Protein AF-A0A954Q3N3-F1 (afdb_monomer_lite)

pLDDT: mean 84.66, std 14.52, range [35.25, 98.19]

Foldseek 3Di:
DDDDDDDPDVPCPVVVVVVVVVVVVVVVVVVVVVVCPDPVVVVVVVVVVVVVCVVCVVVVVVVLVVVCVVCVVVVHHRPVRVVVVVVVVVVVVVVVVVVVVVVVVVPPPPPPDDD

Secondary structure (DSSP, 8-state):
----S----TT-HHHHHHHHHHHHHHHHHHHHHHHHTSHHHHHHHHHHHHHHHHHHHHHHHHHHHHHHHHHHHTTPPPHHHHHHHHHHHHHHHHHHHHHHHHHHHHHS-------

Radius of gyration: 36.74 Å; chains: 1; bounding box: 102×44×75 Å

Structure (mmCIF, N/CA/C/O backbone):
data_AF-A0A954Q3N3-F1
#
_entry.id   AF-A0A954Q3N3-F1
#
loop_
_atom_site.group_PDB
_atom_site.id
_atom_site.type_symbol
_atom_site.label_atom_id
_atom_site.label_alt_id
_atom_site.label_comp_id
_atom_site.label_asym_id
_atom_site.label_entity_id
_atom_site.label_seq_id
_atom_site.pdbx_PDB_ins_code
_atom_site.Cartn_x
_atom_site.Cartn_y
_atom_site.Cartn_z
_atom_site.occupancy
_atom_site.B_iso_or_equiv
_atom_site.auth_seq_id
_atom_site.auth_comp_id
_atom_site.auth_asym_id
_atom_site.auth_atom_id
_atom_site.pdbx_PDB_model_num
ATOM 1 N N . MET A 1 1 ? 38.650 33.542 -32.342 1.00 35.25 1 MET A N 1
ATOM 2 C CA . MET A 1 1 ? 39.454 32.657 -33.210 1.00 35.25 1 MET A CA 1
ATOM 3 C C . MET A 1 1 ? 38.735 31.323 -33.307 1.00 35.25 1 MET A C 1
ATOM 5 O O . MET A 1 1 ? 38.566 30.647 -32.302 1.00 35.25 1 MET A O 1
ATOM 9 N N . THR A 1 2 ? 38.197 31.047 -34.488 1.00 40.91 2 THR A N 1
ATOM 10 C CA . THR A 1 2 ? 37.377 29.895 -34.885 1.00 40.91 2 THR A CA 1
ATOM 11 C C . THR A 1 2 ? 38.195 28.606 -34.805 1.00 40.91 2 THR A C 1
ATOM 13 O O . THR A 1 2 ? 39.242 28.518 -35.438 1.00 40.91 2 THR A O 1
ATOM 16 N N . LYS A 1 3 ? 37.736 27.606 -34.042 1.00 42.66 3 LYS A N 1
ATOM 17 C CA . LYS A 1 3 ? 38.304 26.252 -34.084 1.00 42.66 3 LYS A CA 1
ATOM 18 C C . LYS A 1 3 ? 37.437 25.420 -35.025 1.00 42.66 3 LYS A C 1
ATOM 20 O O . LYS A 1 3 ? 36.262 25.194 -34.759 1.00 42.66 3 LYS A O 1
ATOM 25 N N . THR A 1 4 ? 38.012 25.101 -36.174 1.00 45.72 4 THR A N 1
ATOM 26 C CA . THR A 1 4 ? 37.419 24.397 -37.307 1.00 45.72 4 THR A CA 1
ATOM 27 C C . THR A 1 4 ? 37.005 22.979 -36.920 1.00 45.72 4 THR A C 1
ATOM 29 O O . THR A 1 4 ? 37.827 22.150 -36.539 1.00 45.72 4 THR A O 1
ATOM 32 N N . ASN A 1 5 ? 35.706 22.707 -37.026 1.00 58.28 5 ASN A N 1
ATOM 33 C CA . ASN A 1 5 ? 35.175 21.354 -37.095 1.00 58.28 5 ASN A CA 1
ATOM 34 C C . ASN A 1 5 ? 35.483 20.796 -38.493 1.00 58.28 5 ASN A C 1
ATOM 36 O O . ASN A 1 5 ? 35.035 21.378 -39.478 1.00 58.28 5 ASN A O 1
ATOM 40 N N . GLY A 1 6 ? 36.196 19.668 -38.565 1.00 60.25 6 GLY A N 1
ATOM 41 C CA . GLY A 1 6 ? 36.170 18.793 -39.742 1.00 60.25 6 GLY A CA 1
ATOM 42 C C . GLY A 1 6 ? 37.390 18.791 -40.664 1.00 60.25 6 GLY A C 1
ATOM 43 O O . GLY A 1 6 ? 37.203 18.738 -41.876 1.00 60.25 6 GLY A O 1
ATOM 44 N N . ASP A 1 7 ? 38.617 18.763 -40.139 1.00 51.81 7 ASP A N 1
ATOM 45 C CA . ASP A 1 7 ? 39.748 18.310 -40.961 1.00 51.81 7 ASP A CA 1
ATOM 46 C C . ASP A 1 7 ? 39.642 16.791 -41.152 1.00 51.81 7 ASP A C 1
ATOM 48 O O . ASP A 1 7 ? 39.918 16.002 -40.246 1.00 51.81 7 ASP A O 1
ATOM 52 N N . PHE A 1 8 ? 39.207 16.366 -42.340 1.00 61.03 8 PHE A N 1
ATOM 53 C CA . PHE A 1 8 ? 39.389 14.991 -42.791 1.00 61.03 8 PHE A CA 1
ATOM 54 C C . PHE A 1 8 ? 40.896 14.722 -42.863 1.00 61.03 8 PHE A C 1
ATOM 56 O O . PHE A 1 8 ? 41.566 15.199 -43.776 1.00 61.03 8 PHE A O 1
ATOM 63 N N . ASN A 1 9 ? 41.431 13.995 -41.878 1.00 63.34 9 ASN A N 1
ATOM 64 C CA . ASN A 1 9 ? 42.814 13.534 -41.867 1.00 63.34 9 ASN A CA 1
ATOM 65 C C . ASN A 1 9 ? 42.877 12.139 -42.520 1.00 63.34 9 ASN A C 1
ATOM 67 O O . ASN A 1 9 ? 42.454 11.165 -41.891 1.00 63.34 9 ASN A O 1
ATOM 71 N N . PRO A 1 10 ? 43.424 12.002 -43.744 1.00 61.91 10 PRO A N 1
ATOM 72 C CA . PRO A 1 10 ? 43.506 10.725 -44.461 1.00 61.91 10 PRO A CA 1
ATOM 73 C C . PRO A 1 10 ? 44.349 9.658 -43.742 1.00 61.91 10 PRO A C 1
ATOM 75 O O . PRO A 1 10 ? 44.323 8.493 -44.130 1.00 61.91 10 PRO A O 1
ATOM 78 N N . PHE A 1 11 ? 45.097 10.051 -42.706 1.00 66.25 11 PHE A N 1
ATOM 79 C CA . PHE A 1 11 ? 45.949 9.181 -41.897 1.00 66.25 11 PHE A CA 1
ATOM 80 C C . PHE A 1 11 ? 45.388 8.899 -40.490 1.00 66.25 11 PHE A C 1
ATOM 82 O O . PHE A 1 11 ? 46.079 8.272 -39.690 1.00 66.25 11 PHE A O 1
ATOM 89 N N . ASP A 1 12 ? 44.153 9.320 -40.175 1.00 67.88 12 ASP A N 1
ATOM 90 C CA . ASP A 1 12 ? 43.470 8.985 -38.915 1.00 67.88 12 ASP A CA 1
ATOM 91 C C . ASP A 1 12 ? 42.262 8.056 -39.160 1.00 67.88 12 ASP A C 1
ATOM 93 O O . ASP A 1 12 ? 41.111 8.508 -39.227 1.00 67.88 12 ASP A O 1
ATOM 97 N N . PRO A 1 13 ? 42.489 6.732 -39.269 1.00 66.06 13 PRO A N 1
ATOM 98 C CA . PRO A 1 13 ? 41.405 5.771 -39.455 1.00 66.06 13 PRO A CA 1
ATOM 99 C C . PRO A 1 13 ? 40.415 5.786 -38.280 1.00 66.06 13 PRO A C 1
ATOM 101 O O . PRO A 1 13 ? 39.238 5.480 -38.464 1.00 66.06 13 PRO A O 1
ATOM 104 N N . THR A 1 14 ? 40.847 6.188 -37.078 1.00 81.12 14 THR A N 1
ATOM 105 C CA . THR A 1 14 ? 39.987 6.213 -35.887 1.00 81.12 14 THR A CA 1
ATOM 106 C C . THR A 1 14 ? 38.978 7.357 -35.925 1.00 81.12 14 THR A C 1
ATOM 108 O O . THR A 1 14 ? 37.843 7.177 -35.480 1.00 81.12 14 THR A O 1
ATOM 111 N N . GLY A 1 15 ? 39.338 8.489 -36.535 1.00 78.50 15 GLY A N 1
ATOM 112 C CA . GLY A 1 15 ? 38.434 9.609 -36.792 1.00 78.50 15 GLY A CA 1
ATOM 113 C C . GLY A 1 15 ? 37.295 9.242 -37.746 1.00 78.50 15 GLY A C 1
ATOM 114 O O . GLY A 1 15 ? 36.138 9.576 -37.484 1.00 78.50 15 GLY A O 1
ATOM 115 N N . MET A 1 16 ? 37.589 8.476 -38.803 1.00 79.06 16 MET A N 1
ATOM 116 C CA . MET A 1 16 ? 36.579 8.000 -39.757 1.00 79.06 16 MET A CA 1
ATOM 117 C C . MET A 1 16 ? 35.590 7.019 -39.107 1.00 79.06 16 MET A C 1
ATOM 119 O O . MET A 1 16 ? 34.376 7.193 -39.228 1.00 79.06 16 MET A O 1
ATOM 123 N N . PHE A 1 17 ? 36.087 6.024 -38.360 1.00 84.00 17 PHE A N 1
ATOM 124 C CA . PHE A 1 17 ? 35.227 5.087 -37.622 1.00 84.00 17 PHE A CA 1
ATOM 125 C C . PHE A 1 17 ? 34.392 5.788 -36.550 1.00 84.00 17 PHE A C 1
ATOM 127 O O . PHE A 1 17 ? 33.216 5.464 -36.369 1.00 84.00 17 PHE A O 1
ATOM 134 N N . LYS A 1 18 ? 34.979 6.768 -35.857 1.00 84.19 18 LYS A N 1
ATOM 135 C CA . LYS A 1 18 ? 34.270 7.577 -34.868 1.00 84.19 18 LYS A CA 1
ATOM 136 C C . LYS A 1 18 ? 33.144 8.382 -35.510 1.00 84.19 18 LYS A C 1
ATOM 138 O O . LYS A 1 18 ? 32.028 8.321 -35.011 1.00 84.19 18 LYS A O 1
ATOM 143 N N . GLY A 1 19 ? 33.394 9.037 -36.644 1.00 85.81 19 GLY A N 1
ATOM 144 C CA . GLY A 1 19 ? 32.360 9.757 -37.392 1.00 85.81 19 GLY A CA 1
ATOM 145 C C . GLY A 1 19 ? 31.212 8.850 -37.847 1.00 85.81 19 GLY A C 1
ATOM 146 O O . GLY A 1 19 ? 30.049 9.199 -37.668 1.00 85.81 19 GLY A O 1
ATOM 147 N N . MET A 1 20 ? 31.522 7.652 -38.358 1.00 86.44 20 MET A N 1
ATOM 148 C CA . MET A 1 20 ? 30.504 6.672 -38.761 1.00 86.44 20 MET A CA 1
ATOM 149 C C . MET A 1 20 ? 29.663 6.187 -37.572 1.00 86.44 20 MET A C 1
ATOM 151 O O . MET A 1 20 ? 28.438 6.105 -37.665 1.00 86.44 2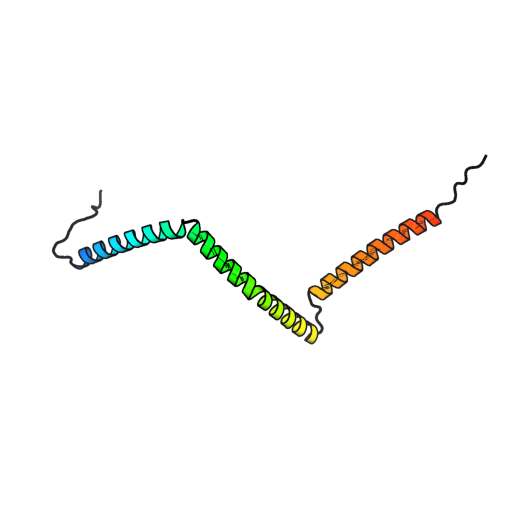0 MET A O 1
ATOM 155 N N . ARG A 1 21 ? 30.306 5.894 -36.435 1.00 90.25 21 ARG A N 1
ATOM 156 C CA . ARG A 1 21 ? 29.620 5.510 -35.196 1.00 90.25 21 ARG A CA 1
ATOM 157 C C . ARG A 1 21 ? 28.733 6.637 -34.683 1.00 90.25 21 ARG A C 1
ATOM 159 O O . ARG A 1 21 ? 27.594 6.375 -34.315 1.00 90.25 21 ARG A O 1
ATOM 166 N N . ASP A 1 22 ? 29.250 7.859 -34.642 1.00 91.38 22 ASP A N 1
ATOM 167 C CA . ASP A 1 22 ? 28.533 9.010 -34.101 1.00 91.38 22 ASP A CA 1
ATOM 168 C C . ASP A 1 22 ? 27.316 9.345 -34.984 1.00 91.38 22 ASP A C 1
ATOM 170 O O . ASP A 1 22 ? 26.230 9.560 -34.454 1.00 91.38 22 ASP A O 1
ATOM 174 N N . ALA A 1 23 ? 27.440 9.252 -36.314 1.00 90.12 23 ALA A N 1
ATOM 175 C CA . ALA A 1 23 ? 26.312 9.384 -37.241 1.00 90.12 23 ALA A CA 1
ATOM 176 C C . ALA A 1 23 ? 25.259 8.273 -37.064 1.00 90.12 23 ALA A C 1
ATOM 178 O O . ALA A 1 23 ? 24.060 8.549 -37.068 1.00 90.12 23 ALA A O 1
ATOM 179 N N . ASN A 1 24 ? 25.692 7.023 -36.863 1.00 90.94 24 ASN A N 1
ATOM 180 C CA . ASN A 1 24 ? 24.783 5.917 -36.567 1.00 90.94 24 ASN A CA 1
ATOM 181 C C . ASN A 1 24 ? 24.052 6.152 -35.233 1.00 90.94 24 ASN A C 1
ATOM 183 O O . ASN A 1 24 ? 22.830 6.060 -35.180 1.00 90.94 24 ASN A O 1
ATOM 187 N N . MET A 1 25 ? 24.773 6.511 -34.168 1.00 93.31 25 MET A N 1
ATOM 188 C CA . MET A 1 25 ? 24.183 6.795 -32.855 1.00 93.31 25 MET A CA 1
ATOM 189 C C . MET A 1 25 ? 23.203 7.969 -32.896 1.00 93.31 25 MET A C 1
ATOM 191 O O . MET A 1 25 ? 22.174 7.905 -32.233 1.00 93.31 25 MET A O 1
ATOM 195 N N . ASP A 1 26 ? 23.480 9.010 -33.682 1.00 94.44 26 ASP A N 1
ATOM 196 C CA . ASP A 1 26 ? 22.569 10.146 -33.847 1.00 94.44 26 ASP A CA 1
ATOM 197 C C . ASP A 1 26 ? 21.266 9.734 -34.554 1.00 94.44 26 ASP A C 1
ATOM 199 O O . ASP A 1 26 ? 20.176 10.112 -34.123 1.00 94.44 26 ASP A O 1
ATOM 203 N N . ALA A 1 27 ? 21.356 8.881 -35.580 1.00 93.00 27 ALA A N 1
ATOM 204 C CA . ALA A 1 27 ? 20.184 8.322 -36.254 1.00 93.00 27 ALA A CA 1
ATOM 205 C C . ALA A 1 27 ? 19.345 7.432 -35.318 1.00 93.00 27 ALA A C 1
ATOM 207 O O . ALA A 1 27 ? 18.127 7.599 -35.238 1.00 93.00 27 ALA A O 1
ATOM 208 N N . TRP A 1 28 ? 19.988 6.536 -34.561 1.00 90.94 28 TRP A N 1
ATOM 209 C CA . TRP A 1 28 ? 19.306 5.699 -33.566 1.00 90.94 28 TRP A CA 1
ATOM 210 C C . TRP A 1 28 ? 18.691 6.528 -32.439 1.00 90.94 28 TRP A C 1
ATOM 212 O O . TRP A 1 28 ? 17.570 6.252 -32.022 1.00 90.94 28 TRP A O 1
ATOM 222 N N . SER A 1 29 ? 19.391 7.563 -31.972 1.00 93.25 29 SER A N 1
ATOM 223 C CA . SER A 1 29 ? 18.899 8.478 -30.940 1.00 93.25 29 SER A CA 1
ATOM 224 C C . SER A 1 29 ? 17.628 9.189 -31.395 1.00 93.25 29 SER A C 1
ATOM 226 O O . SER A 1 29 ? 16.619 9.132 -30.699 1.00 93.25 29 SER A O 1
ATOM 228 N N . LYS A 1 30 ? 17.632 9.782 -32.596 1.00 94.00 30 LYS A N 1
ATOM 229 C CA . LYS A 1 30 ? 16.452 10.450 -33.169 1.00 94.00 30 LYS A CA 1
ATOM 230 C C . LYS A 1 30 ? 15.268 9.499 -33.305 1.00 94.00 30 LYS A C 1
ATOM 232 O O . LYS A 1 30 ? 14.180 9.823 -32.850 1.00 94.00 30 LYS A O 1
ATOM 237 N N . MET A 1 31 ? 15.504 8.298 -33.830 1.00 91.56 31 MET A N 1
ATOM 238 C CA . MET A 1 31 ? 14.456 7.286 -33.957 1.00 91.56 31 MET A CA 1
ATOM 239 C C . MET A 1 31 ? 13.864 6.890 -32.596 1.00 91.56 31 MET A C 1
ATOM 241 O O . MET A 1 31 ? 12.652 6.747 -32.467 1.00 91.56 31 MET A O 1
ATOM 245 N N . MET A 1 32 ? 14.704 6.728 -31.570 1.00 89.75 32 MET A N 1
ATOM 246 C CA . MET A 1 32 ? 14.239 6.415 -30.218 1.00 89.75 32 MET A CA 1
ATOM 247 C C . MET A 1 32 ? 13.484 7.583 -29.585 1.00 89.75 32 MET A C 1
ATOM 249 O O . MET A 1 32 ? 12.487 7.342 -28.914 1.00 89.75 32 MET A O 1
ATOM 253 N N . ILE A 1 33 ? 13.926 8.824 -29.804 1.00 89.94 33 ILE A N 1
ATOM 254 C CA . ILE A 1 33 ? 13.228 10.033 -29.345 1.00 89.94 33 ILE A CA 1
ATOM 255 C C . ILE A 1 33 ? 11.831 10.101 -29.967 1.00 89.94 33 ILE A C 1
ATOM 257 O O . ILE A 1 33 ? 10.854 10.308 -29.251 1.00 89.94 33 ILE A O 1
ATOM 261 N N . ASP A 1 34 ? 11.721 9.873 -31.273 1.00 90.62 34 ASP A N 1
ATOM 262 C CA . ASP A 1 34 ? 10.430 9.863 -31.959 1.00 90.62 34 ASP A CA 1
ATOM 263 C C . ASP A 1 34 ? 9.539 8.732 -31.434 1.00 90.62 34 ASP A C 1
ATOM 265 O O . ASP A 1 34 ? 8.367 8.963 -31.153 1.00 90.62 34 ASP A O 1
ATOM 269 N N . LEU A 1 35 ? 10.107 7.540 -31.211 1.00 89.00 35 LEU A N 1
ATOM 270 C CA . LEU A 1 35 ? 9.395 6.392 -30.649 1.00 89.00 35 LEU A CA 1
ATOM 271 C C . LEU A 1 35 ? 8.825 6.688 -29.256 1.00 89.00 35 LEU A C 1
ATOM 273 O O . LEU A 1 35 ? 7.642 6.439 -29.027 1.00 89.00 35 LEU A O 1
ATOM 277 N N . VAL A 1 36 ? 9.631 7.222 -28.330 1.00 89.38 36 VAL A N 1
ATOM 278 C CA . VAL A 1 36 ? 9.163 7.507 -26.960 1.00 89.38 36 VAL A CA 1
ATOM 279 C C . VAL A 1 36 ? 8.169 8.665 -26.898 1.00 89.38 36 VAL A C 1
ATOM 281 O O . VAL A 1 36 ? 7.371 8.720 -25.967 1.00 89.38 36 VAL A O 1
ATOM 284 N N . ASN A 1 37 ? 8.193 9.559 -27.889 1.00 90.06 37 ASN A N 1
ATOM 285 C CA . ASN A 1 37 ? 7.221 10.641 -28.034 1.00 90.06 37 ASN A CA 1
ATOM 286 C C . ASN A 1 37 ? 5.907 10.193 -28.694 1.00 90.06 37 ASN A C 1
ATOM 288 O O . ASN A 1 37 ? 4.989 11.003 -28.804 1.00 90.06 37 ASN A O 1
ATOM 292 N N . THR A 1 38 ? 5.791 8.940 -29.148 1.00 91.94 38 THR A N 1
ATOM 293 C CA . THR A 1 38 ? 4.521 8.441 -29.690 1.00 91.94 38 THR A CA 1
ATOM 294 C C . THR A 1 38 ? 3.507 8.155 -28.587 1.00 91.94 38 THR A C 1
ATOM 296 O O . THR A 1 38 ? 3.832 7.567 -27.551 1.00 91.94 38 THR A O 1
ATOM 299 N N . ASP A 1 39 ? 2.240 8.469 -28.861 1.00 86.75 39 ASP A N 1
ATOM 300 C CA . ASP A 1 39 ? 1.126 8.144 -27.964 1.00 86.75 39 ASP A CA 1
ATOM 301 C C . ASP A 1 39 ? 1.026 6.633 -27.709 1.00 86.75 39 ASP A C 1
ATOM 303 O O . ASP A 1 39 ? 0.776 6.207 -26.586 1.00 86.75 39 ASP A O 1
ATOM 307 N N . ALA A 1 40 ? 1.319 5.809 -28.721 1.00 85.31 40 ALA A N 1
ATOM 308 C CA . ALA A 1 40 ? 1.315 4.353 -28.601 1.00 85.31 40 ALA A CA 1
ATOM 309 C C . ALA A 1 40 ? 2.370 3.831 -27.608 1.00 85.31 40 ALA A C 1
ATOM 311 O O . ALA A 1 40 ? 2.101 2.884 -26.869 1.00 85.31 40 ALA A O 1
ATOM 312 N N . TYR A 1 41 ? 3.563 4.437 -27.554 1.00 85.44 41 TYR A N 1
ATOM 313 C CA . TYR A 1 41 ? 4.582 4.079 -26.563 1.00 85.44 41 TYR A CA 1
ATOM 314 C C . TYR A 1 41 ? 4.154 4.483 -25.150 1.00 85.44 41 TYR A C 1
ATOM 316 O O . TYR A 1 41 ? 4.306 3.697 -24.207 1.00 85.44 41 TYR A O 1
ATOM 324 N N . ALA A 1 42 ? 3.599 5.689 -25.003 1.00 88.50 42 ALA A N 1
ATOM 325 C CA . ALA A 1 42 ? 3.078 6.172 -23.730 1.00 88.50 42 ALA A CA 1
ATOM 326 C C . ALA A 1 42 ? 1.933 5.280 -23.222 1.00 88.50 42 ALA A C 1
ATOM 328 O O . ALA A 1 42 ? 1.936 4.869 -22.060 1.00 88.50 42 ALA A O 1
ATOM 329 N N . GLU A 1 43 ? 1.004 4.908 -24.102 1.00 90.88 43 GLU A N 1
ATOM 330 C CA . GLU A 1 43 ? -0.115 4.017 -23.803 1.00 90.88 43 GLU A CA 1
ATOM 331 C C . GLU A 1 43 ? 0.365 2.607 -23.442 1.00 90.88 43 GLU A C 1
ATOM 333 O O . GLU A 1 43 ? -0.029 2.075 -22.405 1.00 90.88 43 GLU A O 1
ATOM 338 N N . ALA A 1 44 ? 1.269 2.019 -24.230 1.00 89.06 44 ALA A N 1
ATOM 339 C CA . ALA A 1 44 ? 1.813 0.689 -23.961 1.00 89.06 44 ALA A CA 1
ATOM 340 C C . ALA A 1 44 ? 2.584 0.639 -22.633 1.00 89.06 44 ALA A C 1
ATOM 342 O O . ALA A 1 44 ? 2.425 -0.299 -21.849 1.00 89.06 44 ALA A O 1
ATOM 343 N N . THR A 1 45 ? 3.382 1.669 -22.344 1.00 87.31 45 THR A N 1
ATOM 344 C CA . THR A 1 45 ? 4.121 1.778 -21.079 1.00 87.31 45 THR A CA 1
ATOM 345 C C . THR A 1 45 ? 3.168 1.977 -19.900 1.00 87.31 45 THR A C 1
ATOM 347 O O . THR A 1 45 ? 3.327 1.334 -18.861 1.00 87.31 45 THR A O 1
ATOM 350 N N . GLY A 1 46 ? 2.136 2.809 -20.065 1.00 86.44 46 GLY A N 1
ATOM 351 C CA . GLY A 1 46 ? 1.080 2.995 -19.072 1.00 86.44 46 GLY A CA 1
ATOM 352 C C . GLY A 1 46 ? 0.298 1.708 -18.805 1.00 86.44 46 GLY A C 1
ATOM 353 O O . GLY A 1 46 ? 0.066 1.354 -17.650 1.00 86.44 46 GLY A O 1
ATOM 354 N N . ALA A 1 47 ? -0.049 0.957 -19.850 1.00 89.81 47 ALA A N 1
ATOM 355 C CA . ALA A 1 47 ? -0.719 -0.334 -19.744 1.00 89.81 47 ALA A CA 1
ATOM 356 C C . ALA A 1 47 ? 0.156 -1.377 -19.032 1.00 89.81 47 ALA A C 1
ATOM 358 O O . ALA A 1 47 ? -0.338 -2.087 -18.157 1.00 89.81 47 ALA A O 1
ATOM 359 N N . ALA A 1 48 ? 1.456 -1.432 -19.337 1.00 87.62 48 ALA A N 1
ATOM 360 C CA . ALA A 1 48 ? 2.402 -2.315 -18.659 1.00 87.62 48 ALA A CA 1
ATOM 361 C C . ALA A 1 48 ? 2.548 -1.969 -17.167 1.00 87.62 48 ALA A C 1
ATOM 363 O O . ALA A 1 48 ? 2.511 -2.862 -16.319 1.00 87.62 48 ALA A O 1
ATOM 364 N N . LEU A 1 49 ? 2.653 -0.678 -16.830 1.00 86.75 49 LEU A N 1
ATOM 365 C CA . LEU A 1 49 ? 2.712 -0.222 -15.441 1.00 86.75 49 LEU A CA 1
ATOM 366 C C . LEU A 1 49 ? 1.409 -0.524 -14.695 1.00 86.75 49 LEU A C 1
ATOM 368 O O . LEU A 1 49 ? 1.452 -1.001 -13.564 1.00 86.75 49 LEU A O 1
ATOM 372 N N . ASN A 1 50 ? 0.258 -0.292 -15.325 1.00 85.19 50 ASN A N 1
ATOM 373 C CA . ASN A 1 50 ? -1.037 -0.637 -14.748 1.00 85.19 50 ASN A CA 1
ATOM 374 C C . ASN A 1 50 ? -1.155 -2.143 -14.522 1.00 85.19 50 ASN A C 1
ATOM 376 O O . ASN A 1 50 ? -1.513 -2.554 -13.427 1.00 85.19 50 ASN A O 1
ATOM 380 N N . ALA A 1 51 ? -0.774 -2.973 -15.494 1.00 83.81 51 ALA A N 1
ATOM 381 C CA . ALA A 1 51 ? -0.769 -4.424 -15.340 1.00 83.81 51 ALA A CA 1
ATOM 382 C C . ALA A 1 51 ? 0.146 -4.870 -14.190 1.00 83.81 51 ALA A C 1
ATOM 384 O O . ALA A 1 51 ? -0.250 -5.708 -13.377 1.00 83.81 51 ALA A O 1
ATOM 385 N N . TRP A 1 52 ? 1.336 -4.271 -14.067 1.00 80.56 52 TRP A N 1
ATOM 386 C CA . TRP A 1 52 ? 2.231 -4.502 -12.935 1.00 80.56 52 TRP A CA 1
ATOM 387 C C . TRP A 1 52 ? 1.582 -4.101 -11.608 1.00 80.56 52 TRP A C 1
ATOM 389 O O . TRP A 1 52 ? 1.550 -4.895 -10.670 1.00 80.56 52 TRP A O 1
ATOM 399 N N . LEU A 1 53 ? 1.007 -2.900 -11.522 1.00 81.62 53 LEU A N 1
ATOM 400 C CA . LEU A 1 53 ? 0.351 -2.405 -10.313 1.00 81.62 53 LEU A CA 1
ATOM 401 C C . LEU A 1 53 ? -0.860 -3.262 -9.927 1.00 81.62 53 LEU A C 1
ATOM 403 O O . LEU A 1 53 ? -0.960 -3.659 -8.769 1.00 81.62 53 LEU A O 1
ATOM 407 N N . THR A 1 54 ? -1.718 -3.625 -10.878 1.00 79.69 54 THR A N 1
ATOM 408 C CA . THR A 1 54 ? -2.870 -4.514 -10.676 1.00 79.69 54 THR A CA 1
ATOM 409 C C . THR A 1 54 ? -2.435 -5.902 -10.214 1.00 79.69 54 THR A C 1
ATOM 411 O O . THR A 1 54 ? -3.014 -6.441 -9.274 1.00 79.69 54 THR A O 1
ATOM 414 N N . THR A 1 55 ? -1.377 -6.460 -10.807 1.00 79.81 55 THR A N 1
ATOM 415 C CA . THR A 1 55 ? -0.842 -7.775 -10.412 1.00 79.81 55 THR A CA 1
ATOM 416 C C . THR A 1 55 ? -0.129 -7.717 -9.057 1.00 79.81 55 THR A C 1
ATOM 418 O O . THR A 1 55 ? -0.171 -8.676 -8.291 1.00 79.81 55 THR A O 1
ATOM 421 N N . SER A 1 56 ? 0.488 -6.581 -8.717 1.00 76.62 56 SER A N 1
ATOM 422 C CA . SER A 1 56 ? 1.165 -6.360 -7.429 1.00 76.62 56 SER A CA 1
ATOM 423 C C . SER A 1 56 ? 0.222 -5.922 -6.298 1.00 76.62 56 SER A C 1
ATOM 425 O O . SER A 1 56 ? 0.608 -5.946 -5.130 1.00 76.62 56 SER A O 1
ATOM 427 N N . GLY A 1 57 ? -1.022 -5.546 -6.608 1.00 76.06 57 GLY A N 1
ATOM 428 C CA . GLY A 1 57 ? -2.037 -5.166 -5.623 1.00 76.06 57 GLY A CA 1
ATOM 429 C C . GLY A 1 57 ? -2.265 -6.245 -4.554 1.00 76.06 57 GLY A C 1
ATOM 430 O O . GLY A 1 57 ? -2.120 -5.947 -3.367 1.00 76.06 57 GLY A O 1
ATOM 431 N N . PRO A 1 58 ? -2.528 -7.511 -4.935 1.00 81.06 58 PRO A N 1
ATOM 432 C CA . PRO A 1 58 ? -2.623 -8.619 -3.985 1.00 81.06 58 PRO A CA 1
ATOM 433 C C . PRO A 1 58 ? -1.367 -8.795 -3.124 1.00 81.06 58 PRO A C 1
ATOM 435 O O . PRO A 1 58 ? -1.476 -9.116 -1.944 1.00 81.06 58 PRO A O 1
ATOM 438 N N . PHE A 1 59 ? -0.179 -8.535 -3.677 1.00 82.44 59 PHE A N 1
ATOM 439 C CA . PHE A 1 59 ? 1.075 -8.629 -2.930 1.00 82.44 59 PHE A CA 1
ATOM 440 C C . PHE A 1 59 ? 1.166 -7.578 -1.818 1.00 82.44 59 PHE A C 1
ATOM 442 O O . PHE A 1 59 ? 1.585 -7.904 -0.709 1.00 82.44 59 PHE A O 1
ATOM 449 N N . ARG A 1 60 ? 0.706 -6.342 -2.067 1.00 80.62 60 ARG A N 1
ATOM 450 C CA . ARG A 1 60 ? 0.619 -5.310 -1.017 1.00 80.62 60 ARG A CA 1
ATOM 451 C C . ARG A 1 60 ? -0.265 -5.762 0.140 1.00 80.62 60 ARG A C 1
ATOM 453 O O . ARG A 1 60 ? 0.151 -5.646 1.284 1.00 80.62 60 ARG A O 1
ATOM 460 N N . LYS A 1 61 ? -1.429 -6.342 -0.163 1.00 84.00 61 LYS A N 1
ATOM 461 C CA . LYS A 1 61 ? -2.347 -6.853 0.862 1.00 84.00 61 LYS A CA 1
ATOM 462 C C . LYS A 1 61 ? -1.717 -7.968 1.702 1.00 84.00 61 LYS A C 1
ATOM 464 O O . LYS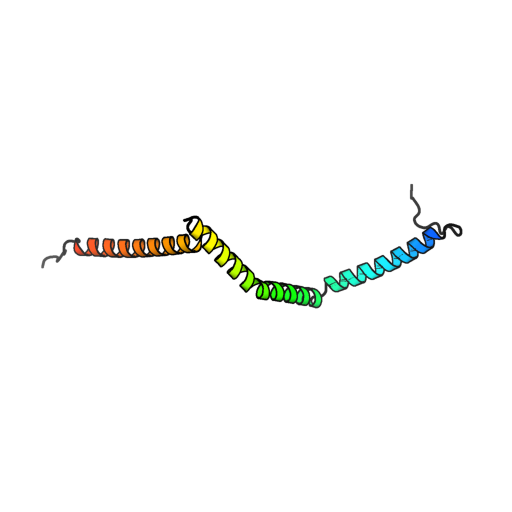 A 1 61 ? -1.784 -7.925 2.921 1.00 84.00 61 LYS A O 1
ATOM 469 N N . VAL A 1 62 ? -1.037 -8.922 1.064 1.00 87.19 62 VAL A N 1
ATOM 470 C CA . VAL A 1 62 ? -0.323 -9.998 1.778 1.00 87.19 62 VAL A CA 1
ATOM 471 C C . VAL A 1 62 ? 0.765 -9.441 2.703 1.00 87.19 62 VAL A C 1
ATOM 473 O O . VAL A 1 62 ? 0.941 -9.938 3.816 1.00 87.19 62 VAL A O 1
ATOM 476 N N . LEU A 1 63 ? 1.490 -8.405 2.270 1.00 87.44 63 LEU A N 1
ATOM 477 C CA . LEU A 1 63 ? 2.481 -7.736 3.114 1.00 87.44 63 LEU A CA 1
ATOM 478 C C . LEU A 1 63 ? 1.841 -7.010 4.302 1.00 87.44 63 LEU A C 1
ATOM 480 O O . LEU A 1 63 ? 2.353 -7.120 5.416 1.00 87.44 63 LEU A O 1
ATOM 484 N N . GLU A 1 64 ? 0.739 -6.292 4.079 1.00 88.06 64 GLU A N 1
ATOM 485 C CA . GLU A 1 64 ? -0.022 -5.622 5.140 1.00 88.06 64 GLU A CA 1
ATOM 486 C C . GLU A 1 64 ? -0.525 -6.630 6.182 1.00 88.06 64 GLU A C 1
ATOM 488 O O . GLU A 1 64 ? -0.283 -6.438 7.373 1.00 88.06 64 GLU A O 1
ATOM 493 N N . ASP A 1 65 ? -1.112 -7.747 5.743 1.00 90.06 65 ASP A N 1
ATOM 494 C CA . ASP A 1 65 ? -1.597 -8.814 6.625 1.00 90.06 65 ASP A CA 1
ATOM 495 C C . ASP A 1 65 ? -0.448 -9.450 7.429 1.00 90.06 65 ASP A C 1
ATOM 497 O O . ASP A 1 65 ? -0.564 -9.693 8.634 1.00 90.06 65 ASP A O 1
ATOM 501 N N . SER A 1 66 ? 0.702 -9.687 6.786 1.00 90.38 66 SER A N 1
ATOM 502 C CA . SER A 1 66 ? 1.891 -10.205 7.471 1.00 90.38 66 SER A CA 1
ATOM 503 C C . SER A 1 66 ? 2.400 -9.233 8.534 1.00 90.38 66 SER A C 1
ATOM 505 O O . SER A 1 66 ? 2.780 -9.662 9.622 1.00 90.38 66 SER A O 1
ATOM 507 N N . MET A 1 67 ? 2.422 -7.935 8.230 1.00 92.12 67 MET A N 1
ATOM 508 C CA . MET A 1 67 ? 2.880 -6.906 9.160 1.00 92.12 67 MET A CA 1
ATOM 509 C C . MET A 1 67 ? 1.91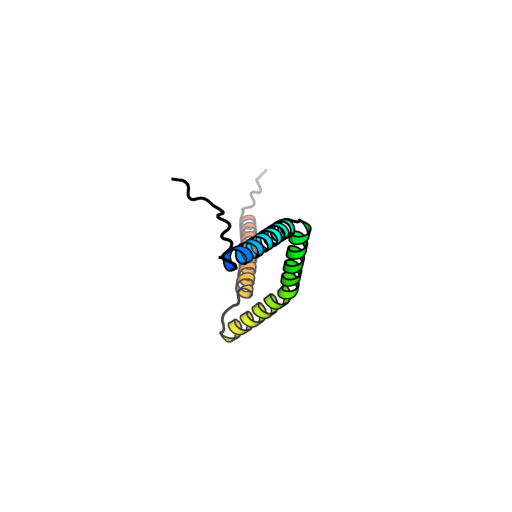4 -6.743 10.333 1.00 92.12 67 MET A C 1
ATOM 511 O O . MET A 1 67 ? 2.364 -6.647 11.473 1.00 92.12 67 MET A O 1
ATOM 515 N N . ALA A 1 68 ? 0.604 -6.782 10.076 1.00 93.56 68 ALA A N 1
ATOM 516 C CA . ALA A 1 68 ? -0.419 -6.773 11.117 1.00 93.56 68 ALA A CA 1
ATOM 517 C C . ALA A 1 68 ? -0.234 -7.950 12.085 1.00 93.56 68 ALA A C 1
ATOM 519 O O . ALA A 1 68 ? -0.220 -7.751 13.296 1.00 93.56 68 ALA A O 1
ATOM 520 N N . LYS A 1 69 ? 0.033 -9.154 11.565 1.00 92.69 69 LYS A N 1
ATOM 521 C CA . LYS A 1 69 ? 0.319 -10.333 12.394 1.00 92.69 69 LYS A CA 1
ATOM 522 C C . LYS A 1 69 ? 1.598 -10.187 13.221 1.00 92.69 69 LYS A C 1
ATOM 524 O O . LYS A 1 69 ? 1.653 -10.639 14.362 1.00 92.69 69 LYS A O 1
ATOM 529 N N . THR A 1 70 ? 2.643 -9.571 12.670 1.00 94.31 70 THR A N 1
ATOM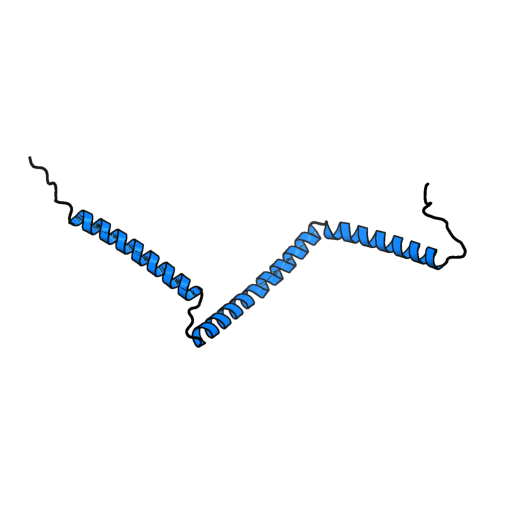 530 C CA . THR A 1 70 ? 3.864 -9.272 13.436 1.00 94.31 70 THR A CA 1
ATOM 531 C C . THR A 1 70 ? 3.590 -8.268 14.553 1.00 94.31 70 THR A C 1
ATOM 533 O O . THR A 1 70 ? 4.077 -8.455 15.663 1.00 94.31 70 THR A O 1
ATOM 536 N N . LEU A 1 71 ? 2.800 -7.226 14.287 1.00 95.75 71 LEU A N 1
ATOM 537 C CA . LEU A 1 71 ? 2.401 -6.261 15.312 1.00 95.75 71 LEU A CA 1
ATOM 538 C C . LEU A 1 71 ? 1.578 -6.935 16.414 1.00 95.75 71 LEU A C 1
ATOM 540 O O . LEU A 1 71 ? 1.879 -6.737 17.587 1.00 95.75 71 LEU A O 1
ATOM 544 N N . GLU A 1 72 ? 0.641 -7.811 16.049 1.00 94.06 72 GLU A N 1
ATOM 545 C CA . GLU A 1 72 ? -0.148 -8.601 16.998 1.00 94.06 72 GLU A CA 1
ATOM 546 C C . GLU A 1 72 ? 0.747 -9.450 17.914 1.00 94.06 72 GLU A C 1
ATOM 548 O O . GLU A 1 72 ? 0.567 -9.443 19.128 1.00 94.06 72 GLU A O 1
ATOM 553 N N . GLN A 1 73 ? 1.774 -10.111 17.366 1.00 95.56 73 GLN A N 1
ATOM 554 C CA . GLN A 1 73 ? 2.749 -10.877 18.160 1.00 95.56 73 GLN A CA 1
ATOM 555 C C . GLN A 1 73 ? 3.548 -10.017 19.146 1.00 95.56 73 GLN A C 1
ATOM 557 O O . GLN A 1 73 ? 4.025 -10.523 20.161 1.00 95.56 73 GLN A O 1
ATOM 562 N N . LEU A 1 74 ? 3.710 -8.729 18.848 1.00 96.12 74 LEU A N 1
ATOM 563 C CA . LEU A 1 74 ? 4.362 -7.756 19.719 1.00 96.12 74 LEU A CA 1
ATOM 564 C C . LEU A 1 74 ? 3.366 -7.036 20.642 1.00 96.12 74 LEU A C 1
ATOM 566 O O . LEU A 1 74 ? 3.759 -6.099 21.336 1.00 96.12 74 LEU A O 1
ATOM 570 N N . ASN A 1 75 ? 2.094 -7.455 20.662 1.00 94.50 75 ASN A N 1
ATOM 571 C CA . ASN A 1 75 ? 0.989 -6.777 21.341 1.00 94.50 75 ASN A CA 1
ATOM 572 C C . ASN A 1 75 ? 0.856 -5.293 20.941 1.00 94.50 75 ASN A C 1
ATOM 574 O O . ASN A 1 75 ? 0.471 -4.450 21.754 1.00 94.50 75 ASN A O 1
ATOM 578 N N . LEU A 1 76 ? 1.189 -4.964 19.693 1.00 95.94 76 LEU A N 1
ATOM 579 C CA . LEU A 1 76 ? 1.042 -3.631 19.125 1.00 95.94 76 LEU A CA 1
ATOM 580 C C . LEU A 1 76 ? -0.202 -3.583 18.226 1.00 95.94 76 LEU A C 1
ATOM 582 O O . LEU A 1 76 ? -0.417 -4.504 17.438 1.00 95.94 76 LEU A O 1
ATOM 586 N N . PRO A 1 77 ? -1.018 -2.517 18.305 1.00 92.19 77 PRO A N 1
ATOM 587 C CA . PRO A 1 77 ? -2.175 -2.372 17.434 1.00 92.19 77 PRO A CA 1
ATOM 588 C C . PRO A 1 77 ? -1.737 -2.094 15.994 1.00 92.19 77 PRO A C 1
ATOM 590 O O . PRO A 1 77 ? -0.790 -1.338 15.747 1.00 92.19 77 PRO A O 1
ATOM 593 N N . SER A 1 78 ? -2.456 -2.671 15.032 1.00 93.94 78 SER A N 1
ATOM 594 C CA . SER A 1 78 ? -2.283 -2.322 13.626 1.00 93.94 78 SER A CA 1
ATOM 595 C C . SER A 1 78 ? -2.946 -0.978 13.313 1.00 93.94 78 SER A C 1
ATOM 597 O O . SER A 1 78 ? -3.762 -0.452 14.075 1.00 93.94 78 SER A O 1
ATOM 599 N N . ARG A 1 79 ? -2.629 -0.412 12.145 1.00 93.00 79 ARG A N 1
ATOM 600 C CA . ARG A 1 79 ? -3.299 0.806 11.674 1.00 93.00 79 ARG A CA 1
ATOM 601 C C . ARG A 1 79 ? -4.810 0.598 11.494 1.00 93.00 79 ARG A C 1
ATOM 603 O O . ARG A 1 79 ? -5.564 1.510 11.814 1.00 93.00 79 ARG A O 1
ATOM 610 N N . ASP A 1 80 ? -5.240 -0.573 11.015 1.00 93.62 80 ASP A N 1
ATOM 611 C CA . ASP A 1 80 ? -6.667 -0.874 10.820 1.00 93.62 80 ASP A CA 1
ATOM 612 C C . ASP A 1 80 ? -7.412 -0.898 12.161 1.00 93.62 80 ASP A C 1
ATOM 614 O O . ASP A 1 80 ? -8.502 -0.340 12.277 1.00 93.62 80 ASP A O 1
ATOM 618 N N . ASP A 1 81 ? -6.787 -1.440 13.211 1.00 94.19 81 ASP A N 1
ATOM 619 C CA . ASP A 1 81 ? -7.362 -1.451 14.562 1.00 94.19 81 ASP A CA 1
ATOM 620 C C . ASP A 1 81 ? -7.578 -0.033 15.098 1.00 94.19 81 ASP A C 1
ATOM 622 O O . ASP A 1 81 ? -8.640 0.279 15.643 1.00 94.19 81 ASP A O 1
ATOM 626 N N . VAL A 1 82 ? -6.589 0.846 14.904 1.00 95.62 82 VAL A N 1
ATOM 627 C CA . VAL A 1 82 ? -6.673 2.254 15.317 1.00 95.62 82 VAL A CA 1
ATOM 628 C C . VAL A 1 82 ? -7.775 2.981 14.550 1.00 95.62 82 VAL A C 1
ATOM 630 O O . VAL A 1 82 ? -8.564 3.707 15.153 1.00 95.62 82 VAL A O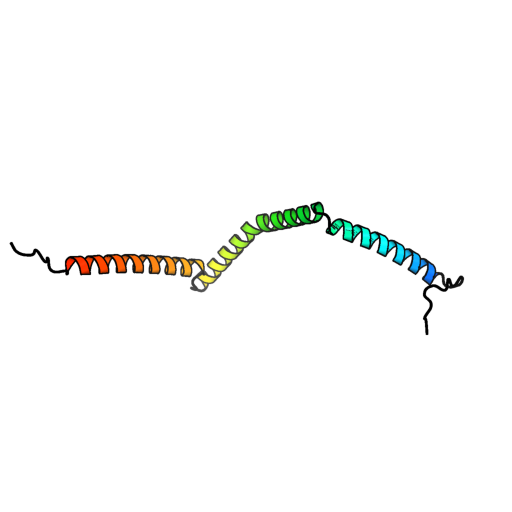 1
ATOM 633 N N . THR A 1 83 ? -7.874 2.770 13.236 1.00 96.94 83 THR A N 1
ATOM 634 C CA . THR A 1 83 ? -8.926 3.384 12.415 1.00 96.94 83 THR A CA 1
ATOM 635 C C . THR A 1 83 ? -10.315 2.900 12.828 1.00 96.94 83 THR A C 1
ATOM 637 O O . THR A 1 83 ? -11.195 3.724 13.066 1.00 96.94 83 THR A O 1
ATOM 640 N N . ARG A 1 84 ? -10.507 1.590 13.024 1.00 96.88 84 ARG A N 1
ATOM 641 C CA . ARG A 1 84 ? -11.781 1.028 13.506 1.00 96.88 84 ARG A CA 1
ATOM 642 C C . ARG A 1 84 ? -12.172 1.566 14.874 1.00 96.88 84 ARG A C 1
ATOM 644 O O . ARG A 1 84 ? -13.355 1.780 15.138 1.00 96.88 84 ARG A O 1
ATOM 651 N N . LEU A 1 85 ? -11.201 1.747 15.768 1.00 97.06 85 LEU A N 1
ATOM 652 C CA . LEU A 1 85 ? -11.458 2.345 17.070 1.00 97.06 85 LEU A CA 1
ATOM 653 C C . LEU A 1 85 ? -11.907 3.802 16.918 1.00 97.06 85 LEU A C 1
ATOM 655 O O . LEU A 1 85 ? -12.910 4.177 17.519 1.00 97.06 85 LEU A O 1
ATOM 659 N N . ALA A 1 86 ? -11.225 4.590 16.084 1.00 97.75 86 ALA A N 1
ATOM 660 C CA . ALA A 1 86 ? -11.597 5.976 15.812 1.00 97.75 86 ALA A CA 1
ATOM 661 C C . ALA A 1 86 ? -13.024 6.089 15.248 1.00 97.75 86 ALA A C 1
ATOM 663 O O . ALA A 1 86 ? -13.825 6.855 15.772 1.00 97.75 86 ALA A O 1
ATOM 664 N N . GLU A 1 87 ? -13.386 5.261 14.265 1.00 98.00 87 GLU A N 1
ATOM 665 C CA . GLU A 1 87 ? -14.743 5.227 13.698 1.00 98.00 87 GLU A CA 1
ATOM 666 C C . GLU A 1 87 ? -15.813 4.918 14.753 1.00 98.00 87 GLU A C 1
ATOM 668 O O . GLU A 1 87 ? -16.880 5.538 14.784 1.00 98.00 87 GLU A O 1
ATOM 673 N N . ARG A 1 88 ? -15.536 3.961 15.647 1.00 97.94 88 ARG A N 1
ATOM 674 C CA . ARG A 1 88 ? -16.446 3.623 16.748 1.00 97.94 88 ARG A CA 1
ATOM 675 C C . ARG A 1 88 ? -16.586 4.774 17.733 1.00 97.94 88 ARG A C 1
ATOM 677 O O . ARG A 1 88 ? -17.701 5.034 18.171 1.00 97.94 88 ARG A O 1
ATOM 684 N N . LEU A 1 89 ? -15.489 5.452 18.065 1.00 98.12 89 LEU A N 1
ATOM 685 C CA . LEU A 1 89 ? -15.511 6.615 18.952 1.00 98.12 89 LEU A CA 1
ATOM 686 C C . LEU A 1 89 ? -16.338 7.752 18.346 1.00 98.12 89 LEU A C 1
ATOM 688 O O . LEU A 1 89 ? -17.219 8.262 19.026 1.00 98.12 89 LEU A O 1
ATOM 692 N N . THR A 1 90 ? -16.165 8.053 17.057 1.00 97.69 90 THR A N 1
ATOM 693 C CA . THR A 1 90 ? -17.000 9.038 16.351 1.00 97.69 90 THR A CA 1
ATOM 694 C C . THR A 1 90 ? -18.480 8.643 16.347 1.00 97.69 90 THR A C 1
ATOM 696 O O . THR A 1 90 ? -19.351 9.487 16.529 1.00 97.69 90 THR A O 1
ATOM 699 N N . ASN A 1 91 ? -18.804 7.357 16.177 1.00 97.88 91 ASN A N 1
ATOM 700 C CA . ASN A 1 91 ? -20.195 6.895 16.255 1.00 97.88 91 ASN A CA 1
ATOM 701 C C . ASN A 1 91 ? -20.793 7.085 17.656 1.00 97.88 91 ASN A C 1
ATOM 703 O O . ASN A 1 91 ? -21.950 7.479 17.788 1.00 97.88 91 ASN A O 1
ATOM 707 N N . ILE A 1 92 ? -20.006 6.798 18.695 1.00 98.19 92 ILE A N 1
ATOM 708 C CA . ILE A 1 92 ? -20.418 7.002 20.084 1.00 98.19 92 ILE A CA 1
ATOM 709 C C . ILE A 1 92 ? -20.641 8.490 20.357 1.00 98.19 92 ILE A C 1
ATOM 711 O O . ILE A 1 92 ? -21.657 8.819 20.956 1.00 98.19 92 ILE A O 1
ATOM 715 N N . GLU A 1 93 ? -19.751 9.364 19.887 1.00 97.81 93 GLU A N 1
ATOM 716 C CA . GLU A 1 93 ? -19.872 10.822 20.015 1.00 97.81 93 GLU A CA 1
ATOM 717 C C . GLU A 1 93 ? -21.175 11.332 19.389 1.00 97.81 93 GLU A C 1
ATOM 719 O O . GLU A 1 93 ? -21.989 11.919 20.092 1.00 97.81 93 GLU A O 1
ATOM 724 N N . MET A 1 94 ? -21.474 10.961 18.139 1.00 98.12 94 MET A N 1
ATOM 725 C CA . MET A 1 94 ? -22.742 11.344 17.496 1.00 98.12 94 MET A CA 1
ATOM 726 C C . MET A 1 94 ? -23.978 10.865 18.274 1.00 98.12 94 MET A C 1
ATOM 728 O O . MET A 1 94 ? -24.966 11.582 18.398 1.00 98.12 94 MET A O 1
ATOM 732 N N . ARG A 1 95 ? -23.947 9.637 18.808 1.00 97.56 95 ARG A N 1
ATOM 733 C CA . ARG A 1 95 ? -25.063 9.114 19.614 1.00 97.56 95 ARG A CA 1
ATOM 734 C C . ARG A 1 95 ? -25.182 9.818 20.960 1.00 97.56 95 ARG A C 1
ATOM 736 O O . ARG A 1 95 ? -26.286 9.893 21.490 1.00 97.56 95 ARG A O 1
ATOM 743 N N . LEU A 1 96 ? -24.064 10.252 21.534 1.00 97.88 96 LEU A N 1
ATOM 744 C CA . LEU A 1 96 ? -24.048 11.003 22.779 1.00 97.88 96 LEU A CA 1
ATOM 745 C C . LEU A 1 96 ? -24.656 12.391 22.560 1.00 97.88 96 LEU A C 1
ATOM 747 O O . LEU A 1 96 ? -25.529 12.769 23.333 1.00 97.88 96 LEU A O 1
ATOM 751 N N . ASP A 1 97 ? -24.298 13.067 21.467 1.00 97.12 97 ASP A N 1
ATOM 752 C CA . ASP A 1 97 ? -24.887 14.352 21.069 1.00 97.12 97 ASP A CA 1
ATOM 753 C C . ASP A 1 97 ? -26.407 14.238 20.847 1.00 97.12 97 ASP A C 1
ATOM 755 O O . ASP A 1 97 ? -27.185 15.057 21.336 1.00 97.12 97 ASP A O 1
ATOM 759 N N . ASP A 1 98 ? -26.863 13.174 20.174 1.00 97.31 98 ASP A N 1
ATOM 760 C CA . ASP A 1 98 ? -28.295 12.901 19.982 1.00 97.31 98 ASP A CA 1
ATOM 761 C C . ASP A 1 98 ? -29.041 12.686 21.311 1.00 97.31 98 ASP A C 1
ATOM 763 O O . ASP A 1 98 ? -30.222 13.031 21.441 1.00 97.31 98 ASP A O 1
ATOM 767 N N . LEU A 1 99 ? -28.392 12.041 22.285 1.00 97.12 99 LEU A N 1
ATOM 768 C CA . LEU A 1 99 ? -28.962 11.826 23.613 1.00 97.12 99 LEU A CA 1
ATOM 769 C C . LEU A 1 99 ? -29.010 13.127 24.412 1.00 97.12 99 LEU A C 1
ATOM 771 O O . LEU A 1 99 ? -30.017 13.361 25.078 1.00 97.12 99 LEU A O 1
ATOM 775 N N . ASP A 1 100 ? -27.974 13.960 24.312 1.00 96.00 100 ASP A N 1
ATOM 776 C CA . ASP A 1 100 ? -27.908 15.274 24.953 1.00 96.00 100 ASP A CA 1
ATOM 777 C C . ASP A 1 100 ? -29.041 16.179 24.448 1.00 96.00 100 ASP A C 1
ATOM 779 O O . ASP A 1 100 ? -29.859 16.660 25.230 1.00 96.00 100 ASP A O 1
ATOM 783 N N . ALA A 1 101 ? -29.226 16.257 23.126 1.00 96.00 101 ALA A N 1
ATOM 784 C CA . ALA A 1 101 ? -30.316 17.020 22.516 1.00 96.00 101 ALA A CA 1
ATOM 785 C C . ALA A 1 101 ? -31.715 16.541 22.957 1.00 96.00 101 ALA A C 1
ATOM 787 O O . ALA A 1 101 ? -32.620 17.346 23.189 1.00 96.00 101 ALA A O 1
ATOM 788 N N . LYS A 1 102 ? -31.919 15.222 23.085 1.00 95.00 102 LYS A N 1
ATOM 789 C CA . LYS A 1 102 ? -33.192 14.656 23.571 1.00 95.00 102 LYS A CA 1
ATOM 790 C C . LYS A 1 102 ? -33.419 14.918 25.055 1.00 95.00 102 LYS A C 1
ATOM 792 O O . LYS A 1 102 ? -34.567 15.092 25.466 1.00 95.00 102 LYS A O 1
ATOM 797 N N . LEU A 1 103 ? -32.356 14.895 25.854 1.00 95.38 103 LEU A N 1
ATOM 798 C CA . LEU A 1 103 ? -32.427 15.188 27.279 1.00 95.38 103 LEU A CA 1
ATOM 799 C C . LEU A 1 103 ? -32.796 16.656 27.502 1.00 95.38 103 LEU A C 1
ATOM 801 O O . LEU A 1 103 ? -33.717 16.925 28.272 1.00 95.38 103 LEU A O 1
ATOM 805 N N . ASP A 1 104 ? -32.159 17.572 26.773 1.00 94.00 104 ASP A N 1
ATOM 806 C CA . ASP A 1 104 ? -32.483 18.999 26.791 1.00 94.00 104 ASP A CA 1
ATOM 807 C C . ASP A 1 104 ? -33.942 19.260 26.407 1.00 94.00 104 ASP A C 1
ATOM 809 O O . ASP A 1 104 ? -34.641 20.006 27.094 1.00 94.00 104 ASP A O 1
ATOM 813 N N . GLU A 1 105 ? -34.443 18.598 25.360 1.00 93.00 105 GLU A N 1
ATOM 814 C CA . GLU A 1 105 ? -35.849 18.706 24.963 1.00 93.00 105 GLU A CA 1
ATOM 815 C C . GLU A 1 105 ? -36.798 18.164 26.045 1.00 93.00 105 GLU A C 1
ATOM 817 O O . GLU A 1 105 ? -37.825 18.775 26.328 1.00 93.00 105 GLU A O 1
ATOM 822 N N . SER A 1 106 ? -36.449 17.055 26.707 1.00 91.06 106 SER A N 1
ATOM 823 C CA . SER A 1 106 ? -37.263 16.490 27.792 1.00 91.06 106 SER A CA 1
ATOM 824 C C . SER A 1 106 ? -37.238 17.325 29.075 1.00 91.06 106 SER A C 1
ATOM 826 O O . SER A 1 106 ? -38.197 17.272 29.846 1.00 91.06 106 SER A O 1
ATOM 828 N N . LEU A 1 107 ? -36.137 18.024 29.355 1.00 88.94 107 LEU A N 1
ATOM 829 C CA . LEU A 1 107 ? -35.989 18.906 30.516 1.00 88.94 107 LEU A CA 1
ATOM 830 C C . LEU A 1 107 ? -36.560 20.300 30.257 1.00 88.94 107 LEU A C 1
ATOM 832 O O . LEU A 1 107 ? -36.734 21.082 31.197 1.00 88.94 107 LEU A O 1
ATOM 836 N N . ARG A 1 108 ? -36.875 20.612 28.998 1.00 86.19 108 ARG A N 1
ATOM 837 C CA . ARG A 1 108 ? -37.525 21.854 28.623 1.00 86.19 108 ARG A CA 1
ATOM 838 C C . ARG A 1 108 ? -38.907 21.893 29.288 1.00 86.19 108 ARG A C 1
ATOM 840 O O . ARG A 1 108 ? -39.742 21.029 29.017 1.00 86.19 108 ARG A O 1
ATOM 847 N N . PRO A 1 109 ? -39.177 22.860 30.184 1.00 74.56 109 PRO A N 1
ATOM 848 C CA . PRO A 1 109 ? -40.480 22.953 30.820 1.00 74.56 109 PRO A CA 1
ATOM 849 C C . PRO A 1 109 ? -41.526 23.124 29.726 1.00 74.56 109 PRO A C 1
ATOM 851 O O . PRO A 1 109 ? -41.370 23.982 28.852 1.00 74.56 109 PRO A O 1
ATOM 854 N N . SER A 1 110 ? -42.585 22.313 29.769 1.00 66.81 110 SER A N 1
ATOM 855 C CA . SER A 1 110 ? -43.737 22.495 28.900 1.00 66.81 110 SER A CA 1
ATOM 856 C C . SER A 1 110 ? -44.296 23.885 29.181 1.00 66.81 110 SER A C 1
ATOM 858 O O . SER A 1 110 ? -45.050 24.088 30.132 1.00 66.81 110 SER A O 1
ATOM 860 N N . HIS A 1 111 ? -43.920 24.868 28.369 1.00 58.38 111 HIS A N 1
ATOM 861 C CA . HIS A 1 111 ? -44.643 26.124 28.280 1.00 58.38 111 HIS A CA 1
ATOM 862 C C . HIS A 1 111 ? -45.930 25.831 27.501 1.00 58.38 111 HIS A C 1
ATOM 864 O O . HIS A 1 111 ? -46.141 26.268 26.375 1.00 58.38 111 HIS A O 1
ATOM 870 N N . SER A 1 112 ? -46.787 25.013 28.115 1.00 57.06 112 SER A N 1
ATOM 871 C CA . SER A 1 112 ? -48.224 25.065 27.928 1.00 57.06 112 SER A CA 1
ATOM 872 C C . SER A 1 112 ? -48.649 26.428 28.457 1.00 57.06 112 SER A C 1
ATOM 874 O O . SER A 1 112 ? -48.933 26.589 29.642 1.00 57.06 112 SER A O 1
ATOM 876 N N . GLY A 1 113 ? -48.552 27.418 27.569 1.00 52.59 113 GLY A N 1
ATOM 877 C CA . GLY A 1 113 ? -49.133 28.729 27.763 1.00 52.59 113 GLY A CA 1
ATOM 878 C C . GLY A 1 113 ? -50.621 28.579 28.042 1.00 52.59 113 GLY A C 1
ATOM 879 O O . GLY A 1 113 ? -51.324 27.815 27.382 1.00 52.59 113 GLY A O 1
ATOM 880 N N . GLU A 1 114 ? -51.030 29.284 29.084 1.00 57.09 114 GLU A N 1
ATOM 881 C CA . GLU A 1 114 ? -52.392 29.496 29.539 1.00 57.09 114 GLU A CA 1
ATOM 882 C C . GLU A 1 114 ? -53.284 30.159 28.469 1.00 57.09 114 GLU A C 1
ATOM 884 O O . GLU A 1 114 ? -52.797 30.949 27.656 1.00 57.09 114 GLU A O 1
ATOM 889 N N . ASN A 1 115 ? -54.597 29.912 28.623 1.00 44.09 115 ASN A N 1
ATOM 890 C CA . ASN A 1 115 ? -55.787 30.594 28.070 1.00 44.09 115 ASN A CA 1
ATOM 891 C C . ASN A 1 115 ? -56.270 30.251 26.655 1.00 44.09 115 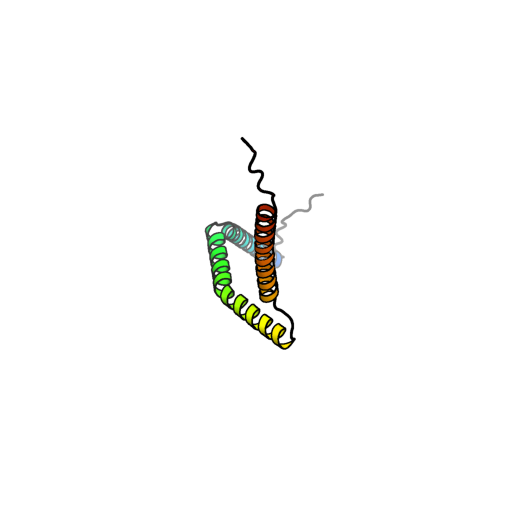ASN A C 1
ATOM 893 O O . ASN A 1 115 ? -55.673 30.714 25.661 1.00 44.09 115 ASN A O 1
#

Sequence (115 aa):
MTKTNGDFNPFDPTGMFKGMRDANMDAWSKMMIDLVNTDAYAEATGAALNAWLTTSGPFRKVLEDSMAKTLEQLNLPSRDDVTRLAERLTNIEMRLDDLDAKLDESLRPSHSGEN